Protein AF-A0A7S1VSQ4-F1 (afdb_monomer_lite)

Foldseek 3Di:
DVVCCVPPVAQWDWDDPDVPRDTDIEGNDDDAAEDELQRQLCVQLVHHQDDPPDPCNLVVLVVVCVVVVQDQDDPSDNLSSSVSSCVVRPVVPDRYDHHHDNDDCVNVVPDDDDPPD

Secondary structure (DSSP, 8-state):
-HHHHHHHSSSEEEE-SSTTSPPEEEE-PSSPPEEEHHHHHHHHHTSPPPPTT-TTHHHHHHHHHHHTT---PSP--HHHHHHHHHHHHTGGG--S--EEE---TTT-TTSPPPS--

Structure (mmCIF, N/CA/C/O backbone):
data_AF-A0A7S1VSQ4-F1
#
_entry.id   AF-A0A7S1VSQ4-F1
#
loop_
_atom_site.group_PDB
_atom_site.id
_atom_site.type_symbol
_atom_site.label_atom_id
_atom_site.label_alt_id
_atom_site.label_comp_id
_atom_site.label_asym_id
_atom_site.label_entity_id
_atom_site.label_seq_id
_atom_site.pdbx_PDB_ins_code
_atom_site.Cartn_x
_atom_site.Cartn_y
_atom_site.Cartn_z
_atom_site.occupancy
_atom_site.B_iso_or_equiv
_atom_site.auth_seq_id
_atom_site.auth_comp_id
_atom_site.auth_asym_id
_atom_site.auth_atom_id
_atom_site.pdbx_PDB_model_num
ATOM 1 N N . SER A 1 1 ? -10.922 -5.007 13.044 1.00 61.00 1 SER A N 1
ATOM 2 C CA . SER A 1 1 ? -11.853 -3.954 13.499 1.00 61.00 1 SER A CA 1
ATOM 3 C C . SER A 1 1 ? -12.258 -4.074 14.973 1.00 61.00 1 SER A C 1
ATOM 5 O O . SER A 1 1 ? -12.614 -3.060 15.556 1.00 61.00 1 SER A O 1
ATOM 7 N N . GLY A 1 2 ? -12.174 -5.253 15.617 1.00 77.81 2 GLY A N 1
ATOM 8 C CA . GLY A 1 2 ? -12.563 -5.411 17.032 1.00 77.81 2 GLY A CA 1
ATOM 9 C C . GLY A 1 2 ? -11.775 -4.554 18.033 1.00 77.81 2 GLY A C 1
ATOM 10 O O . GLY A 1 2 ? -12.347 -4.094 19.013 1.00 77.81 2 GLY A O 1
ATOM 11 N N . MET A 1 3 ? -10.497 -4.269 17.759 1.00 84.94 3 MET A N 1
ATOM 12 C CA . MET A 1 3 ? -9.670 -3.411 18.618 1.00 84.94 3 MET A CA 1
ATOM 13 C C . MET A 1 3 ? -10.165 -1.956 18.652 1.00 84.94 3 MET A C 1
ATOM 15 O O . MET A 1 3 ? -10.276 -1.375 19.725 1.00 84.94 3 MET A O 1
ATOM 19 N N . VAL A 1 4 ? -10.513 -1.381 17.495 1.00 84.88 4 VAL A N 1
ATOM 20 C CA . VAL A 1 4 ? -10.997 0.010 17.403 1.00 84.88 4 VAL A CA 1
ATOM 21 C C . VAL A 1 4 ? -12.343 0.154 18.106 1.00 84.88 4 VAL A C 1
ATOM 23 O O . VAL A 1 4 ? -12.512 1.069 18.910 1.00 84.88 4 VAL A O 1
ATOM 26 N N . LEU A 1 5 ? -13.249 -0.807 17.895 1.00 83.69 5 LEU A N 1
ATOM 27 C CA . LEU A 1 5 ? -14.534 -0.854 18.591 1.00 83.69 5 LEU A CA 1
ATOM 28 C C . LEU A 1 5 ? -14.356 -0.936 20.113 1.00 83.69 5 LEU A C 1
ATOM 30 O O . LEU A 1 5 ? -15.033 -0.221 20.844 1.00 83.69 5 LEU A O 1
ATOM 34 N N . ALA A 1 6 ? -13.437 -1.779 20.591 1.00 85.94 6 ALA A N 1
ATOM 35 C CA . ALA A 1 6 ? -13.197 -1.964 22.020 1.00 85.94 6 ALA A CA 1
ATOM 36 C C . ALA A 1 6 ? -12.627 -0.711 22.710 1.00 85.94 6 ALA A C 1
ATOM 38 O O . ALA A 1 6 ? -12.914 -0.486 23.881 1.00 85.94 6 ALA A O 1
ATOM 39 N N . ILE A 1 7 ? -11.829 0.095 22.002 1.00 87.81 7 ILE A N 1
ATOM 40 C CA . ILE A 1 7 ? -11.172 1.287 22.565 1.00 87.81 7 ILE A CA 1
ATOM 41 C C . ILE A 1 7 ? -12.044 2.539 22.420 1.00 87.81 7 ILE A C 1
ATOM 43 O O . ILE A 1 7 ? -12.125 3.344 23.342 1.00 87.81 7 ILE A O 1
ATOM 47 N N . THR A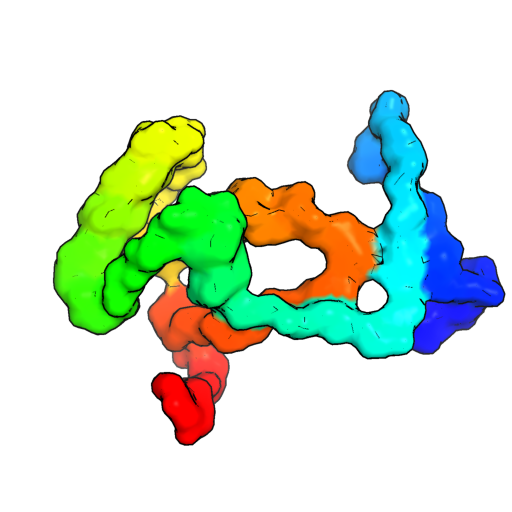 1 8 ? -12.680 2.723 21.262 1.00 85.38 8 THR A N 1
ATOM 48 C CA . THR A 1 8 ? -13.365 3.981 20.906 1.00 85.38 8 THR A CA 1
ATOM 49 C C . THR A 1 8 ? -14.889 3.891 20.966 1.00 85.38 8 THR A C 1
ATOM 51 O O . THR A 1 8 ? -15.566 4.909 20.864 1.00 85.38 8 THR A O 1
ATOM 54 N N . GLY A 1 9 ? -15.449 2.687 21.130 1.00 82.69 9 GLY A N 1
ATOM 55 C CA . GLY A 1 9 ? -16.896 2.454 21.137 1.00 82.69 9 GL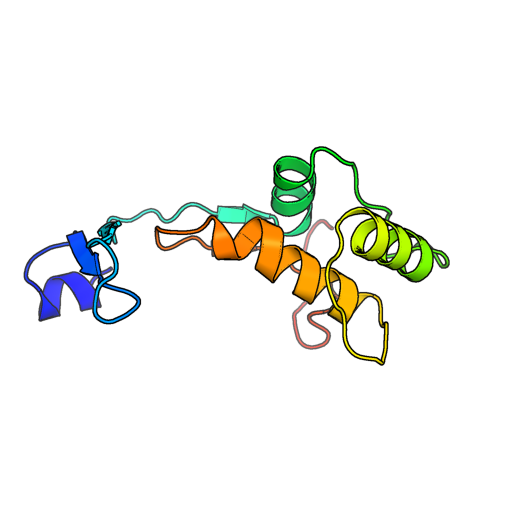Y A CA 1
ATOM 56 C C . GLY A 1 9 ? -17.555 2.509 19.753 1.00 82.69 9 GLY A C 1
ATOM 57 O O . GLY A 1 9 ? -18.764 2.315 19.650 1.00 82.69 9 GLY A O 1
ATOM 58 N N . GLY A 1 10 ? -16.783 2.734 18.684 1.00 85.12 10 GLY A N 1
ATOM 59 C CA . GLY A 1 10 ? -17.266 2.786 17.306 1.00 85.12 10 GLY A CA 1
ATOM 60 C C . GLY A 1 10 ? -16.225 2.299 16.299 1.00 85.12 10 GLY A C 1
ATOM 61 O O . GLY A 1 10 ? -15.116 1.911 16.657 1.00 85.12 10 GLY A O 1
ATOM 62 N N . TYR A 1 11 ? -16.596 2.298 15.020 1.00 83.00 11 TYR A N 1
ATOM 63 C CA . TYR A 1 11 ? -15.687 1.947 13.920 1.00 83.00 11 TYR A CA 1
ATOM 64 C C . TYR A 1 11 ? -15.086 3.167 13.221 1.00 83.00 11 TYR A C 1
ATOM 66 O O . TYR A 1 11 ? -14.131 3.016 12.470 1.00 83.00 11 TYR A O 1
ATOM 74 N N . LYS A 1 12 ? -15.610 4.367 13.482 1.00 87.56 12 LYS A N 1
ATOM 75 C CA . LYS A 1 12 ? -15.144 5.610 12.870 1.00 87.56 12 LYS A CA 1
ATOM 76 C C . LYS A 1 12 ? -14.330 6.403 13.872 1.00 87.56 12 LYS A C 1
ATOM 78 O O . LYS A 1 12 ? -14.807 6.672 14.974 1.00 87.56 12 LYS A O 1
ATOM 83 N N . ILE A 1 13 ? -13.118 6.773 13.484 1.00 87.69 13 ILE A N 1
ATOM 84 C CA . ILE A 1 13 ? -12.243 7.617 14.294 1.00 87.69 13 ILE A CA 1
ATOM 85 C C . ILE A 1 13 ? -11.888 8.878 13.526 1.00 87.69 13 ILE A C 1
ATOM 87 O O . ILE A 1 13 ? -11.800 8.875 12.302 1.00 87.69 13 ILE A O 1
ATOM 91 N N . LYS A 1 14 ? -11.651 9.957 14.261 1.00 86.56 14 LYS A N 1
ATOM 92 C CA . LYS A 1 14 ? -11.086 11.182 13.709 1.00 86.56 14 LYS A CA 1
ATOM 93 C C . LYS A 1 14 ? -9.586 11.168 13.949 1.00 86.56 14 LYS A C 1
ATOM 95 O O . LYS A 1 14 ? -9.145 11.030 15.088 1.00 86.56 14 LYS A O 1
ATOM 100 N N . TYR A 1 15 ? -8.817 11.288 12.880 1.00 84.00 15 TYR A N 1
ATOM 101 C CA . TYR A 1 15 ? -7.365 11.297 12.898 1.00 84.00 15 TYR A CA 1
ATOM 102 C C . TYR A 1 15 ? -6.858 12.635 12.359 1.00 84.00 15 TYR A C 1
ATOM 104 O O . TYR A 1 15 ? -7.256 13.067 11.282 1.00 84.00 15 TYR A O 1
ATOM 112 N N . SER A 1 16 ? -5.981 13.303 13.108 1.00 83.19 16 SER A N 1
ATOM 113 C CA . SER A 1 16 ? -5.270 14.491 12.631 1.00 83.19 16 SER A CA 1
ATOM 114 C C . SER A 1 16 ? -3.797 14.111 12.426 1.00 83.19 16 SER A C 1
ATOM 116 O O . SER A 1 16 ? -3.110 13.839 13.414 1.00 83.19 16 SER A O 1
ATOM 118 N N . PRO A 1 17 ? -3.304 14.038 11.174 1.00 77.06 17 PRO A N 1
ATOM 119 C CA . PRO A 1 17 ? -1.957 13.544 10.877 1.00 77.06 17 PRO A CA 1
ATOM 120 C C . PRO A 1 17 ? -0.843 14.461 11.393 1.00 77.06 17 PRO A C 1
ATOM 122 O O . PRO A 1 17 ? 0.247 13.993 11.719 1.00 77.06 17 PRO A O 1
ATOM 125 N N . LYS A 1 18 ? -1.097 15.773 11.477 1.00 77.50 18 LYS A N 1
ATOM 126 C CA . LYS A 1 18 ? -0.161 16.769 12.015 1.00 77.50 18 LYS A CA 1
ATOM 127 C C . LYS A 1 18 ? -0.923 17.838 12.804 1.00 77.50 18 LYS A C 1
ATOM 129 O O . LYS A 1 18 ? -2.037 18.183 12.404 1.00 77.50 18 LYS A O 1
ATOM 134 N N . PRO A 1 19 ? -0.329 18.422 13.862 1.00 71.94 19 PRO A N 1
ATOM 135 C CA . PRO A 1 19 ? -0.929 19.548 14.572 1.00 71.94 19 PRO A CA 1
ATOM 136 C C . PRO A 1 19 ? -1.232 20.696 13.596 1.00 71.94 19 PRO A C 1
ATOM 138 O O . PRO A 1 19 ? -0.312 21.269 13.016 1.00 71.94 19 PRO A O 1
ATOM 141 N N . GLY A 1 20 ? -2.515 21.003 13.386 1.00 71.62 20 GLY A N 1
ATOM 142 C CA . GLY A 1 20 ? -2.971 22.057 12.468 1.00 71.62 20 GLY A CA 1
ATOM 143 C C . GLY A 1 20 ? -3.469 21.589 11.092 1.00 71.62 20 GLY A C 1
ATOM 144 O O . GLY A 1 20 ? -3.907 22.428 10.311 1.00 71.62 20 GLY A O 1
ATOM 145 N N . MET A 1 21 ? -3.450 20.285 10.789 1.00 75.38 21 MET A N 1
ATOM 146 C CA . MET A 1 21 ? -4.140 19.731 9.614 1.00 75.38 21 MET A CA 1
ATOM 147 C C . MET A 1 21 ? -5.608 19.385 9.916 1.00 75.38 21 MET A C 1
ATOM 149 O O . MET A 1 21 ? -5.934 19.077 11.068 1.00 75.38 21 MET A O 1
ATOM 153 N N . PRO A 1 22 ? -6.493 19.410 8.896 1.00 77.38 22 PRO A N 1
ATOM 154 C CA . PRO A 1 22 ? -7.897 19.045 9.060 1.00 77.38 22 PRO A CA 1
ATOM 155 C C . PRO A 1 22 ? -8.049 17.617 9.598 1.00 77.38 22 PRO A C 1
ATOM 157 O O . PRO A 1 22 ? -7.261 16.726 9.278 1.00 77.38 22 PRO A O 1
ATOM 160 N N . GLU A 1 23 ? -9.070 17.414 10.432 1.00 83.69 23 GLU A N 1
ATOM 161 C CA . GLU A 1 23 ? -9.442 16.084 10.912 1.00 83.69 23 GLU A CA 1
ATOM 162 C C . GLU A 1 23 ? -9.885 15.221 9.729 1.00 83.69 23 GLU A C 1
ATOM 164 O O . GLU A 1 23 ? -10.792 15.590 8.982 1.00 83.69 23 GLU A O 1
ATOM 169 N N . VAL A 1 24 ? -9.261 14.058 9.585 1.00 85.12 24 VAL A N 1
ATOM 170 C CA . VAL A 1 24 ? -9.632 13.044 8.606 1.00 85.12 24 VAL A CA 1
ATOM 171 C C . VAL A 1 24 ? -10.437 11.967 9.318 1.00 85.12 24 VAL A C 1
ATOM 173 O O . VAL A 1 24 ? -10.030 11.455 10.362 1.00 85.12 24 VAL A O 1
ATOM 176 N N . GLU A 1 25 ? -11.599 11.623 8.775 1.00 86.88 25 GLU A N 1
ATOM 177 C CA . GLU A 1 25 ? -12.409 10.528 9.298 1.00 86.88 25 GLU A CA 1
ATOM 178 C C . GLU A 1 25 ? -11.927 9.202 8.702 1.00 86.88 25 GLU A C 1
ATOM 180 O O . GLU A 1 25 ? -11.927 9.007 7.487 1.00 86.88 25 GLU A O 1
ATOM 185 N N . VAL A 1 26 ? -11.511 8.279 9.566 1.00 87.44 26 VAL A N 1
ATOM 186 C CA . VAL A 1 26 ? -11.047 6.947 9.179 1.00 87.44 26 VAL A CA 1
ATOM 187 C C . VAL A 1 26 ? -12.080 5.921 9.622 1.00 87.44 26 VAL A C 1
ATOM 189 O O . VAL A 1 26 ? -12.351 5.768 10.816 1.00 87.44 26 VAL A O 1
ATOM 192 N N . ASP A 1 27 ? -12.648 5.204 8.654 1.00 87.56 27 ASP A N 1
ATOM 193 C CA . ASP A 1 27 ? -13.626 4.148 8.892 1.00 87.56 27 ASP A CA 1
ATOM 194 C C . ASP A 1 27 ? -12.955 2.765 8.934 1.00 87.56 27 ASP A C 1
ATOM 196 O O . ASP A 1 27 ? -12.365 2.308 7.960 1.00 87.56 27 ASP A O 1
ATOM 200 N N . PHE A 1 28 ? -13.057 2.084 10.074 1.00 86.81 28 PHE A N 1
ATOM 201 C CA . PHE A 1 28 ? -12.567 0.723 10.305 1.00 86.81 28 PHE A CA 1
ATOM 202 C C . PHE A 1 28 ? -13.666 -0.339 10.167 1.00 86.81 28 PHE A C 1
ATOM 204 O O . PHE A 1 28 ? -13.503 -1.466 10.659 1.00 86.81 28 PHE A O 1
ATOM 211 N N . THR A 1 29 ? -14.783 -0.008 9.519 1.00 85.75 29 THR A N 1
ATOM 212 C CA . THR A 1 29 ? -15.852 -0.962 9.222 1.00 85.75 29 THR A CA 1
ATOM 213 C C . THR A 1 29 ? -15.346 -2.011 8.220 1.00 85.75 29 THR A C 1
ATOM 215 O O . THR A 1 29 ? -14.912 -1.665 7.124 1.00 85.75 29 THR A O 1
ATOM 218 N N . PRO A 1 30 ? -15.346 -3.309 8.573 1.00 84.62 30 PRO A N 1
ATOM 219 C CA . PRO A 1 30 ? -14.999 -4.367 7.631 1.00 84.62 30 PRO A CA 1
ATOM 220 C C . PRO A 1 30 ? -16.135 -4.573 6.607 1.00 84.62 30 PRO A C 1
ATOM 222 O O . PRO A 1 30 ? -17.297 -4.355 6.952 1.00 84.62 30 PRO A O 1
ATOM 225 N N . PRO A 1 31 ? -15.852 -5.086 5.395 1.00 87.56 31 PRO A N 1
ATOM 226 C CA . PRO A 1 31 ? -14.563 -5.564 4.893 1.00 87.56 31 PRO A CA 1
ATOM 227 C C . PRO A 1 31 ? -13.655 -4.440 4.376 1.00 87.56 31 PRO A C 1
ATOM 229 O O . PRO A 1 31 ? -14.114 -3.488 3.757 1.00 87.56 31 PRO A O 1
ATOM 232 N N . PHE A 1 32 ? -12.348 -4.598 4.581 1.00 88.12 32 PHE A N 1
ATOM 233 C CA . PHE A 1 32 ? -11.359 -3.665 4.042 1.00 88.12 32 PHE A CA 1
ATOM 234 C C . PHE A 1 32 ? -11.139 -3.923 2.549 1.00 88.12 32 PHE A C 1
ATOM 236 O O . PHE A 1 32 ? -11.009 -5.096 2.163 1.00 88.12 32 PHE A O 1
ATOM 243 N N . PRO A 1 33 ? -11.087 -2.870 1.713 1.00 87.88 33 PRO A N 1
ATOM 244 C CA . PRO A 1 33 ? -10.771 -3.014 0.302 1.00 87.88 33 PRO A CA 1
ATOM 245 C C . PRO A 1 33 ? -9.409 -3.692 0.130 1.00 87.88 33 PRO A C 1
ATOM 247 O O . PRO A 1 33 ? -8.489 -3.506 0.930 1.00 87.88 33 PRO A O 1
ATOM 250 N N . ARG A 1 34 ? -9.303 -4.524 -0.906 1.00 89.50 34 ARG A N 1
ATOM 251 C CA . ARG A 1 34 ? -8.067 -5.212 -1.287 1.00 89.50 34 ARG A CA 1
ATOM 252 C C . ARG A 1 34 ? -7.688 -4.755 -2.680 1.00 89.50 34 ARG A C 1
ATOM 254 O O . ARG A 1 34 ? -8.517 -4.840 -3.581 1.00 89.50 34 ARG A O 1
ATOM 261 N N . ILE A 1 35 ? -6.465 -4.277 -2.832 1.00 88.88 35 ILE A N 1
ATOM 262 C CA . ILE A 1 35 ? -5.942 -3.741 -4.084 1.00 88.88 35 ILE A CA 1
ATOM 263 C C . ILE A 1 35 ? -4.682 -4.538 -4.420 1.00 88.88 35 ILE A C 1
ATOM 265 O O . ILE A 1 35 ? -3.862 -4.794 -3.538 1.00 88.88 35 ILE A O 1
ATOM 269 N N . SER A 1 36 ? -4.543 -4.988 -5.667 1.00 89.50 36 SER A N 1
ATOM 270 C CA . SER A 1 36 ? -3.285 -5.578 -6.140 1.00 89.50 36 SER A CA 1
ATOM 271 C C . SER A 1 36 ? -2.260 -4.462 -6.323 1.00 89.50 36 SER A C 1
ATOM 273 O O . SER A 1 36 ? -2.604 -3.421 -6.876 1.00 89.50 36 SER A O 1
ATOM 275 N N . MET A 1 37 ? -1.023 -4.641 -5.856 1.00 87.38 37 MET A N 1
ATOM 276 C CA . MET A 1 37 ? 0.008 -3.594 -5.901 1.00 87.38 37 MET A CA 1
ATOM 277 C C . MET A 1 37 ? 0.236 -3.093 -7.334 1.00 87.38 37 MET A C 1
ATOM 279 O O . MET A 1 37 ? 0.199 -1.890 -7.578 1.00 87.38 37 MET A O 1
ATOM 283 N N . MET A 1 38 ? 0.381 -4.020 -8.287 1.00 85.25 38 MET A N 1
ATOM 284 C CA . MET A 1 38 ? 0.607 -3.695 -9.698 1.00 85.25 38 MET A CA 1
ATOM 285 C C . MET A 1 38 ? -0.613 -3.007 -10.316 1.00 85.25 38 MET A C 1
ATOM 287 O O . MET A 1 38 ? -0.483 -1.922 -10.866 1.00 85.25 38 MET A O 1
ATOM 291 N N . GLU A 1 39 ? -1.812 -3.583 -10.177 1.00 86.69 39 GLU A N 1
ATOM 292 C CA . GLU A 1 39 ? -3.029 -2.997 -10.764 1.00 86.69 39 GLU A CA 1
ATOM 293 C C . GLU A 1 39 ? -3.379 -1.646 -10.128 1.00 86.69 39 GLU A C 1
ATOM 295 O O . GLU A 1 39 ? -3.832 -0.728 -10.806 1.00 86.69 39 GLU A O 1
ATOM 300 N N . GLY A 1 40 ? -3.183 -1.510 -8.816 1.00 87.56 40 GLY A N 1
ATOM 301 C CA . GLY A 1 40 ? -3.393 -0.263 -8.091 1.00 87.56 40 GLY A CA 1
ATOM 302 C C . GLY A 1 40 ? -2.465 0.833 -8.598 1.00 87.56 40 GLY A C 1
ATOM 303 O O . GLY A 1 40 ? -2.923 1.944 -8.861 1.00 87.56 40 GLY A O 1
ATOM 304 N N . LEU A 1 41 ? -1.188 0.502 -8.801 1.00 86.69 41 LEU A N 1
ATOM 305 C CA . LEU A 1 41 ? -0.206 1.439 -9.327 1.00 86.69 41 LEU A CA 1
ATOM 306 C C . LEU A 1 41 ? -0.487 1.795 -10.796 1.00 86.69 41 LEU A C 1
ATOM 308 O O . LEU A 1 41 ? -0.477 2.973 -11.142 1.00 86.69 41 LEU A O 1
ATOM 312 N N . GLU A 1 42 ? -0.833 0.819 -11.642 1.00 87.81 42 GLU A N 1
ATOM 313 C CA . GLU A 1 42 ? -1.226 1.063 -13.038 1.00 87.81 42 GLU A CA 1
ATOM 314 C C . GLU A 1 42 ? -2.452 1.980 -13.142 1.00 87.81 42 GLU A C 1
ATOM 316 O O . GLU A 1 42 ? -2.468 2.908 -13.952 1.00 87.81 42 GLU A O 1
ATOM 321 N N . ASN A 1 43 ? -3.461 1.768 -12.291 1.00 86.62 43 ASN A N 1
ATOM 322 C CA . ASN A 1 43 ? -4.657 2.608 -12.241 1.00 86.62 43 ASN A CA 1
ATOM 323 C C . ASN A 1 43 ? -4.363 4.018 -11.712 1.00 86.62 43 ASN A C 1
ATOM 325 O O . ASN A 1 43 ? -4.903 4.987 -12.243 1.00 86.62 43 ASN A O 1
ATOM 329 N N . ALA A 1 44 ? -3.512 4.147 -10.690 1.00 85.62 44 ALA A N 1
ATOM 330 C CA . ALA A 1 44 ? -3.136 5.443 -10.126 1.00 85.62 44 ALA A CA 1
ATOM 331 C C . ALA A 1 44 ? -2.272 6.266 -11.096 1.00 85.62 44 ALA A C 1
ATOM 333 O O . ALA A 1 44 ? -2.427 7.482 -11.200 1.00 85.62 44 ALA A O 1
ATOM 334 N N . MET A 1 45 ? -1.379 5.606 -11.837 1.00 82.62 45 MET A N 1
ATOM 335 C CA . MET A 1 45 ? -0.497 6.258 -12.805 1.00 82.62 45 MET A CA 1
ATOM 336 C C . MET A 1 45 ? -1.141 6.472 -14.176 1.00 82.62 45 MET A C 1
ATOM 338 O O . MET A 1 45 ? -0.708 7.367 -14.909 1.00 82.62 45 MET A O 1
ATOM 342 N N . GLY A 1 46 ? -2.129 5.647 -14.534 1.00 82.81 46 GLY A N 1
ATOM 343 C CA . GLY A 1 46 ? -2.726 5.584 -15.869 1.00 82.81 46 GLY A CA 1
ATOM 344 C C . GLY A 1 46 ? -1.803 4.974 -16.931 1.00 82.81 46 GLY A C 1
ATOM 345 O O . GLY A 1 46 ? -2.013 5.196 -18.122 1.00 82.81 46 GLY A O 1
ATOM 346 N N . ILE A 1 47 ? -0.758 4.249 -16.521 1.00 82.50 47 ILE A N 1
ATOM 347 C CA . ILE A 1 47 ? 0.263 3.661 -17.400 1.00 82.50 47 ILE A CA 1
ATOM 348 C C . ILE A 1 47 ? 0.401 2.182 -17.052 1.00 82.50 47 ILE A C 1
ATOM 350 O O . ILE A 1 47 ? 0.346 1.810 -15.884 1.00 82.50 47 ILE A O 1
ATOM 354 N N . LYS A 1 48 ? 0.603 1.341 -18.068 1.00 81.69 48 LYS A N 1
ATOM 355 C CA . LYS A 1 48 ? 0.860 -0.085 -17.876 1.00 81.69 48 LYS A CA 1
ATOM 356 C C . LYS A 1 48 ? 2.318 -0.311 -17.475 1.00 81.69 48 LYS A C 1
ATOM 358 O O . LYS A 1 48 ? 3.218 0.131 -18.193 1.00 81.69 48 LYS A O 1
ATOM 363 N N . LEU A 1 49 ? 2.547 -0.983 -16.352 1.00 80.81 49 LEU A N 1
ATOM 364 C CA . LEU A 1 49 ? 3.895 -1.243 -15.856 1.00 80.81 49 LEU A CA 1
ATOM 365 C C . LEU A 1 49 ? 4.555 -2.363 -16.675 1.00 80.81 49 LEU A C 1
ATOM 367 O O . LEU A 1 49 ? 3.871 -3.263 -17.175 1.00 80.81 49 LEU A O 1
ATOM 371 N N . PRO A 1 50 ? 5.886 -2.315 -16.858 1.00 78.88 50 PRO A N 1
ATOM 372 C CA . PRO A 1 50 ? 6.617 -3.392 -17.513 1.00 78.88 50 PRO A CA 1
ATOM 373 C C . PRO A 1 50 ? 6.554 -4.689 -16.694 1.00 78.88 50 PRO A C 1
ATOM 375 O O . PRO A 1 50 ? 6.384 -4.665 -15.473 1.00 78.88 50 PRO A O 1
ATOM 378 N N . ALA A 1 51 ? 6.724 -5.828 -17.370 1.00 76.69 51 ALA A N 1
ATOM 379 C CA . ALA A 1 51 ? 6.848 -7.108 -16.688 1.00 76.69 51 ALA A CA 1
ATOM 380 C C . ALA A 1 51 ? 8.108 -7.106 -15.809 1.00 76.69 51 ALA A C 1
ATOM 382 O O . ALA A 1 51 ? 9.141 -6.547 -16.175 1.00 76.69 51 ALA A O 1
ATOM 383 N N . LEU A 1 52 ? 8.028 -7.723 -14.634 1.00 73.38 52 LEU A N 1
ATOM 384 C CA . LEU A 1 52 ? 9.137 -7.723 -13.676 1.00 73.38 52 LEU A CA 1
ATOM 385 C C . LEU A 1 52 ? 10.278 -8.666 -14.080 1.00 73.38 52 LEU A C 1
ATOM 387 O O . LEU A 1 52 ? 11.389 -8.515 -13.584 1.00 73.38 52 LEU A O 1
ATOM 391 N N . ASP A 1 53 ? 10.010 -9.583 -15.011 1.00 71.06 53 ASP A N 1
ATOM 392 C CA . ASP A 1 53 ? 11.002 -10.444 -15.659 1.00 71.06 53 ASP A CA 1
ATOM 393 C C . ASP A 1 53 ? 11.800 -9.735 -16.767 1.00 71.06 53 ASP A C 1
ATOM 395 O O . ASP A 1 53 ? 12.789 -10.283 -17.256 1.00 71.06 53 ASP A O 1
ATOM 399 N N . ASP A 1 54 ? 11.391 -8.534 -17.198 1.00 74.94 54 ASP A N 1
ATOM 400 C CA . ASP A 1 54 ? 12.122 -7.806 -18.233 1.00 74.94 54 ASP A CA 1
ATOM 401 C C . ASP A 1 54 ? 13.463 -7.277 -17.687 1.00 74.94 54 ASP A C 1
ATOM 403 O O . ASP A 1 54 ? 13.478 -6.545 -16.693 1.00 74.94 54 ASP A O 1
ATOM 407 N N . PRO A 1 55 ? 14.589 -7.522 -18.383 1.00 72.81 55 PRO A N 1
ATOM 408 C CA . PRO A 1 55 ? 15.906 -7.023 -17.977 1.00 72.81 55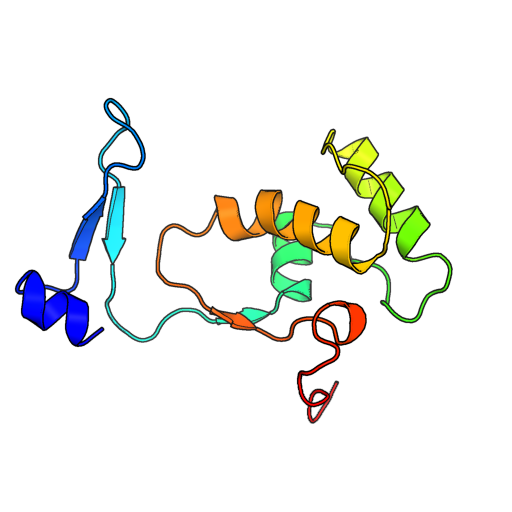 PRO A CA 1
ATOM 409 C C . PRO A 1 55 ? 16.057 -5.498 -18.107 1.00 72.81 55 PRO A C 1
ATOM 411 O O . PRO A 1 55 ? 17.065 -4.951 -17.683 1.00 72.81 55 PRO A O 1
ATOM 414 N N . GLU A 1 56 ? 15.082 -4.813 -18.713 1.00 77.06 56 GLU A N 1
ATOM 415 C CA . GLU A 1 56 ? 15.030 -3.347 -18.832 1.00 77.06 56 GLU A CA 1
ATOM 416 C C . GLU A 1 56 ? 13.999 -2.709 -17.880 1.00 77.06 56 GLU A C 1
ATOM 418 O O . GLU A 1 56 ? 13.658 -1.528 -18.017 1.00 77.06 56 GLU A O 1
ATOM 423 N N . CYS A 1 57 ? 13.435 -3.483 -16.950 1.00 80.88 57 CYS A N 1
ATOM 424 C CA . CYS A 1 57 ? 12.379 -3.022 -16.050 1.00 80.88 57 CYS A CA 1
ATOM 425 C C . CYS A 1 57 ? 12.859 -1.872 -15.146 1.00 80.88 57 CYS A C 1
ATOM 427 O O . CYS A 1 57 ? 12.199 -0.838 -15.053 1.00 80.88 57 CYS A O 1
ATOM 429 N N . ASP A 1 58 ? 14.055 -1.991 -14.570 1.00 80.81 58 ASP A N 1
ATOM 430 C CA . ASP A 1 58 ? 14.740 -0.948 -13.791 1.00 80.81 58 ASP A CA 1
ATOM 431 C C . ASP A 1 58 ? 14.873 0.377 -14.554 1.00 80.81 58 ASP A C 1
ATOM 433 O O . ASP A 1 58 ? 14.570 1.446 -14.017 1.00 80.81 58 ASP A O 1
ATOM 437 N N . SER A 1 59 ? 15.275 0.319 -15.822 1.00 83.25 59 SER A N 1
ATOM 438 C CA . SER A 1 59 ? 15.464 1.497 -16.664 1.00 83.25 59 SER A CA 1
ATOM 439 C C . SER A 1 59 ? 14.130 2.174 -16.998 1.00 83.25 59 SER A C 1
ATOM 441 O O . SER A 1 59 ? 14.033 3.402 -16.946 1.00 83.25 59 SER A O 1
ATOM 443 N N . LYS A 1 60 ? 13.074 1.391 -17.263 1.00 84.69 60 LYS A N 1
ATOM 444 C CA . LYS A 1 60 ? 11.711 1.903 -17.495 1.00 84.69 60 LYS A CA 1
ATOM 445 C C . LYS A 1 60 ? 11.118 2.536 -16.235 1.00 84.69 60 LYS A C 1
ATOM 447 O O . LYS A 1 60 ? 10.595 3.644 -16.311 1.00 84.69 60 LYS A O 1
ATOM 452 N N . LEU A 1 61 ? 11.247 1.886 -15.078 1.00 84.50 61 LEU A N 1
ATOM 453 C CA . LEU A 1 61 ? 10.792 2.434 -13.796 1.00 84.50 61 LEU A CA 1
ATOM 454 C C . LEU A 1 61 ? 11.556 3.709 -13.430 1.00 84.50 61 LEU A C 1
ATOM 456 O O . LEU A 1 61 ? 10.955 4.697 -13.021 1.00 84.50 61 LEU A O 1
ATOM 460 N N . SER A 1 62 ? 12.871 3.726 -13.657 1.00 84.44 62 SER A N 1
ATOM 461 C CA . SER A 1 62 ? 13.698 4.915 -13.435 1.00 84.44 62 SER A CA 1
ATOM 462 C C . SER A 1 62 ? 13.294 6.079 -14.341 1.00 84.44 62 SER A C 1
ATOM 464 O O . SER A 1 62 ? 13.323 7.230 -13.910 1.00 84.44 62 SER A O 1
ATOM 466 N N . ALA A 1 63 ? 12.917 5.807 -15.594 1.00 86.25 63 ALA A N 1
ATOM 467 C CA . ALA A 1 63 ? 12.404 6.830 -16.502 1.00 86.25 63 ALA A CA 1
ATOM 468 C C . ALA A 1 63 ? 11.056 7.390 -16.025 1.00 86.25 63 ALA A C 1
ATOM 470 O O . ALA A 1 63 ? 10.873 8.603 -16.051 1.00 86.25 63 ALA A O 1
ATOM 471 N N . ILE A 1 64 ? 10.154 6.532 -15.532 1.00 85.44 64 ILE A N 1
ATOM 472 C CA . ILE A 1 64 ? 8.862 6.948 -14.962 1.00 85.44 64 ILE A CA 1
ATOM 473 C C . ILE A 1 64 ? 9.073 7.815 -13.714 1.00 85.44 64 ILE A C 1
ATOM 475 O O . ILE A 1 64 ? 8.461 8.870 -13.596 1.00 85.44 64 ILE A O 1
ATOM 479 N N . LEU A 1 65 ? 9.965 7.415 -12.805 1.00 84.19 65 LEU A N 1
ATOM 480 C CA . LEU A 1 65 ? 10.298 8.202 -11.612 1.00 84.19 65 LEU A CA 1
ATOM 481 C C . LEU A 1 65 ? 10.845 9.587 -11.976 1.00 84.19 65 LEU A C 1
ATOM 483 O O . LEU A 1 65 ? 10.435 10.577 -11.381 1.00 84.19 65 LEU A O 1
ATOM 487 N N . LYS A 1 66 ? 11.713 9.671 -12.993 1.00 85.31 66 LYS A N 1
ATOM 488 C CA . LYS A 1 66 ? 12.236 10.950 -13.501 1.00 85.31 66 LYS A CA 1
ATOM 489 C C . LYS A 1 66 ? 11.163 11.815 -14.159 1.00 85.31 66 LYS A C 1
ATOM 491 O O . LYS A 1 66 ? 11.163 13.018 -13.947 1.00 85.31 66 LYS A O 1
ATOM 496 N N . ASP A 1 67 ? 10.268 11.223 -14.947 1.00 86.56 67 ASP A N 1
ATOM 497 C CA . ASP A 1 67 ? 9.145 11.937 -15.576 1.00 86.56 67 ASP A CA 1
ATOM 498 C C . ASP A 1 67 ? 8.184 12.523 -14.531 1.00 86.56 67 ASP A C 1
ATOM 500 O O . ASP A 1 67 ? 7.601 13.586 -14.728 1.00 86.56 67 ASP A O 1
ATOM 504 N N . ARG A 1 68 ? 8.055 11.840 -13.391 1.00 82.94 68 ARG A N 1
ATOM 505 C CA . ARG A 1 68 ? 7.176 12.220 -12.284 1.00 82.94 68 ARG A CA 1
ATOM 506 C C . ARG A 1 68 ? 7.868 13.002 -11.165 1.00 82.94 68 ARG A C 1
ATOM 508 O O . ARG A 1 68 ? 7.212 13.282 -10.170 1.00 82.94 68 ARG A O 1
ATOM 515 N N . ASP A 1 69 ? 9.140 13.360 -11.345 1.00 83.94 69 ASP A N 1
ATOM 516 C CA . ASP A 1 69 ? 9.958 14.116 -10.384 1.00 83.94 69 ASP A CA 1
ATOM 517 C C . ASP A 1 69 ? 10.012 13.475 -8.980 1.00 83.94 69 ASP A C 1
ATOM 519 O O . ASP A 1 69 ? 9.994 14.152 -7.957 1.00 83.94 69 ASP A O 1
ATOM 523 N N . ILE A 1 70 ? 10.061 12.140 -8.923 1.00 84.12 70 ILE A N 1
ATOM 524 C CA . ILE A 1 70 ? 10.144 11.389 -7.664 1.00 84.12 70 ILE A CA 1
ATOM 525 C C . ILE A 1 70 ? 11.604 11.063 -7.362 1.00 84.12 70 ILE A C 1
ATOM 527 O O . ILE A 1 70 ? 12.292 10.377 -8.127 1.00 84.12 70 ILE A O 1
ATOM 531 N N . GLU A 1 71 ? 12.074 11.528 -6.209 1.00 79.56 71 GLU A N 1
ATOM 532 C CA . GLU A 1 71 ? 13.432 11.281 -5.741 1.00 79.56 71 GLU A CA 1
ATOM 533 C C . GLU A 1 71 ? 13.573 9.865 -5.166 1.00 79.56 71 GLU A C 1
ATOM 535 O O . GLU A 1 71 ? 13.084 9.559 -4.084 1.00 79.56 71 GLU A O 1
ATOM 540 N N . CYS A 1 72 ? 14.312 9.002 -5.866 1.00 79.69 72 CYS A N 1
ATOM 541 C CA . CYS A 1 72 ? 14.746 7.709 -5.340 1.00 79.69 72 CYS A CA 1
ATOM 542 C C . CYS A 1 72 ? 16.230 7.783 -4.970 1.00 79.69 72 CYS A C 1
ATOM 544 O O . CYS A 1 72 ? 17.083 8.028 -5.827 1.00 79.69 72 CYS A O 1
ATOM 546 N N . ALA A 1 73 ? 16.566 7.519 -3.707 1.00 79.75 73 ALA A N 1
ATOM 547 C CA . ALA A 1 73 ? 17.962 7.442 -3.287 1.00 79.75 73 ALA A CA 1
ATOM 548 C C . ALA A 1 73 ? 18.635 6.168 -3.845 1.00 79.75 73 ALA A C 1
ATOM 550 O O . ALA A 1 73 ? 18.009 5.103 -3.866 1.00 79.75 73 ALA A O 1
ATOM 551 N N . PRO A 1 74 ? 19.918 6.217 -4.247 1.00 78.50 74 PRO A N 1
ATOM 552 C CA . PRO A 1 74 ? 20.636 5.025 -4.686 1.00 78.50 74 PRO A CA 1
ATOM 553 C C . PRO A 1 74 ? 20.761 3.989 -3.546 1.00 78.50 74 PRO A C 1
ATOM 555 O O . PRO A 1 74 ? 20.852 4.371 -2.373 1.00 78.50 74 PRO A O 1
ATOM 558 N N . PRO A 1 75 ? 20.807 2.673 -3.843 1.00 81.31 75 PRO A N 1
ATOM 559 C CA . PRO A 1 75 ? 20.806 2.039 -5.169 1.00 81.31 75 PRO A CA 1
ATOM 560 C C . PRO A 1 75 ? 19.426 1.980 -5.849 1.00 81.31 75 PRO A C 1
ATOM 562 O O . PRO A 1 75 ? 18.428 1.658 -5.214 1.00 81.31 75 PRO A O 1
ATOM 565 N N . HIS A 1 76 ? 19.400 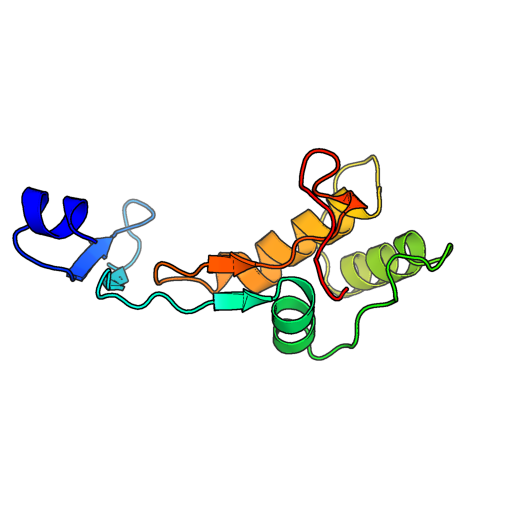2.202 -7.166 1.00 79.88 76 HIS A N 1
ATOM 566 C CA . HIS A 1 76 ? 18.200 2.113 -8.009 1.00 79.88 76 HIS A CA 1
ATOM 567 C C . HIS A 1 76 ? 17.896 0.658 -8.396 1.00 79.88 76 HIS A C 1
ATOM 569 O O . HIS A 1 76 ? 18.073 0.256 -9.543 1.00 79.88 76 HIS A O 1
ATOM 575 N N . THR A 1 77 ? 17.502 -0.165 -7.426 1.00 84.38 77 THR A N 1
ATOM 576 C CA . THR A 1 77 ? 17.023 -1.527 -7.701 1.00 84.38 77 THR A CA 1
ATOM 577 C C . THR A 1 77 ? 15.535 -1.504 -8.027 1.00 84.38 77 THR A C 1
ATOM 579 O O . THR A 1 77 ? 14.795 -0.698 -7.471 1.00 84.38 77 THR A O 1
ATOM 582 N N . THR A 1 78 ? 15.068 -2.425 -8.872 1.00 84.38 78 THR A N 1
ATOM 583 C CA . THR A 1 78 ? 13.650 -2.560 -9.257 1.00 84.38 78 THR A CA 1
ATOM 584 C C . 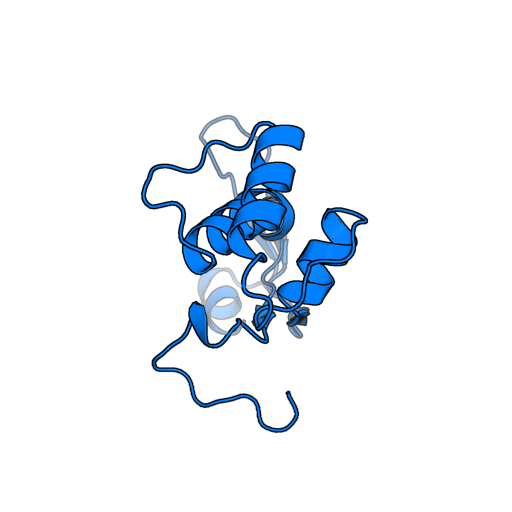THR A 1 78 ? 12.712 -2.525 -8.049 1.00 84.38 78 THR A C 1
ATOM 586 O O . THR A 1 78 ? 11.721 -1.805 -8.068 1.00 84.38 78 THR A O 1
ATOM 589 N N . ALA A 1 79 ? 13.067 -3.230 -6.968 1.00 85.31 79 ALA A N 1
ATOM 590 C CA . ALA A 1 79 ? 12.290 -3.256 -5.731 1.00 85.31 79 ALA A CA 1
ATOM 591 C C . ALA A 1 79 ? 12.148 -1.872 -5.075 1.00 85.31 79 ALA A C 1
ATOM 593 O O . ALA A 1 79 ? 11.048 -1.518 -4.676 1.00 85.31 79 ALA A O 1
ATOM 594 N N . ARG A 1 80 ? 13.227 -1.082 -4.997 1.00 85.62 80 ARG A N 1
ATOM 595 C CA . ARG A 1 80 ? 13.178 0.274 -4.424 1.00 85.62 80 ARG A CA 1
ATOM 596 C C . ARG A 1 80 ? 12.440 1.251 -5.324 1.00 85.62 80 ARG A C 1
ATOM 598 O O . ARG A 1 80 ? 11.658 2.052 -4.851 1.00 85.62 80 ARG A O 1
ATOM 605 N N . LEU A 1 81 ? 12.646 1.154 -6.636 1.00 86.88 81 LEU A N 1
ATOM 606 C CA . LEU A 1 81 ? 11.927 2.004 -7.584 1.00 86.88 81 LEU A CA 1
ATOM 607 C C . LEU A 1 81 ? 10.410 1.769 -7.486 1.00 86.88 81 LEU A C 1
ATOM 609 O O . LEU A 1 81 ? 9.644 2.724 -7.517 1.00 86.88 81 LEU A O 1
ATOM 613 N N . LEU A 1 82 ? 9.979 0.511 -7.343 1.00 86.56 82 LEU A N 1
ATOM 614 C CA . LEU A 1 82 ? 8.576 0.161 -7.106 1.00 86.56 82 LEU A CA 1
ATOM 615 C C . LEU A 1 82 ? 8.060 0.659 -5.752 1.00 86.56 82 LEU A C 1
ATOM 617 O O . LEU A 1 82 ? 6.936 1.147 -5.699 1.00 86.56 82 LEU A O 1
ATOM 621 N N . ASP A 1 83 ? 8.857 0.541 -4.691 1.00 86.88 83 ASP A N 1
ATOM 622 C CA . ASP A 1 83 ? 8.490 0.981 -3.339 1.00 86.88 83 ASP A CA 1
ATOM 623 C C . ASP A 1 83 ? 8.176 2.484 -3.307 1.00 86.88 83 ASP A C 1
ATOM 625 O O . ASP A 1 83 ? 7.081 2.884 -2.915 1.00 86.88 83 ASP A O 1
ATOM 629 N N . GLU A 1 84 ? 9.069 3.310 -3.854 1.00 88.38 84 GLU A N 1
ATOM 630 C CA . GLU A 1 84 ? 8.891 4.762 -3.930 1.00 88.38 84 GLU A CA 1
ATOM 631 C C . GLU A 1 84 ? 7.661 5.153 -4.769 1.00 88.38 84 GLU A C 1
ATOM 633 O O . GLU A 1 84 ? 6.910 6.058 -4.403 1.00 88.38 84 GLU A O 1
ATOM 638 N N . LEU A 1 85 ? 7.400 4.442 -5.872 1.00 87.06 85 LEU A N 1
ATOM 639 C CA . LEU A 1 85 ? 6.194 4.660 -6.674 1.00 87.06 85 LEU A CA 1
ATOM 640 C C . LEU A 1 85 ? 4.914 4.313 -5.912 1.00 87.06 85 LEU A C 1
ATOM 642 O O . LEU A 1 85 ? 3.910 5.015 -6.034 1.00 87.06 85 LEU A O 1
ATOM 646 N N . VAL A 1 86 ? 4.939 3.232 -5.139 1.00 88.12 86 VAL A N 1
ATOM 647 C CA . VAL A 1 86 ? 3.798 2.792 -4.337 1.00 88.12 86 VAL A CA 1
ATOM 648 C C . VAL A 1 86 ? 3.547 3.754 -3.181 1.00 88.12 86 VAL A C 1
ATOM 650 O O . VAL A 1 86 ? 2.393 4.119 -2.966 1.00 88.12 86 VAL A O 1
ATOM 653 N N . GLY A 1 87 ? 4.588 4.242 -2.506 1.00 87.00 87 GLY A N 1
ATOM 654 C CA . GLY A 1 87 ? 4.461 5.269 -1.469 1.00 87.00 87 GLY A CA 1
ATOM 655 C C . GLY A 1 87 ? 3.782 6.544 -1.986 1.00 87.00 87 GLY A C 1
ATOM 656 O O . GLY A 1 87 ? 2.813 7.038 -1.398 1.00 87.00 87 GLY A O 1
ATOM 657 N N . GLU A 1 88 ? 4.231 7.041 -3.140 1.00 87.50 88 GLU A N 1
ATOM 658 C CA . GLU A 1 88 ? 3.731 8.303 -3.690 1.00 87.50 88 GLU A CA 1
ATOM 659 C C . GLU A 1 88 ? 2.327 8.169 -4.304 1.00 87.50 88 GLU A C 1
ATOM 661 O O . GLU A 1 88 ? 1.448 8.991 -4.052 1.00 87.50 88 GLU A O 1
ATOM 666 N N . TYR A 1 89 ? 2.074 7.119 -5.092 1.00 85.44 89 TYR A N 1
ATOM 667 C CA . TYR A 1 89 ? 0.825 7.001 -5.857 1.00 85.44 89 TYR A CA 1
ATOM 668 C C . TYR A 1 89 ? -0.246 6.136 -5.206 1.00 85.44 89 TYR A C 1
ATOM 670 O O . TYR A 1 89 ? -1.433 6.340 -5.471 1.00 85.44 89 TYR A O 1
ATOM 678 N N . LEU A 1 90 ? 0.135 5.156 -4.391 1.00 86.00 90 LEU A N 1
ATOM 679 C CA . LEU A 1 90 ? -0.814 4.226 -3.790 1.00 86.00 90 LEU A CA 1
ATOM 680 C C . LEU A 1 90 ? -1.056 4.582 -2.323 1.00 86.00 90 LEU A C 1
ATOM 682 O O . LEU A 1 90 ? -2.190 4.883 -1.958 1.00 86.00 90 LEU A O 1
ATOM 686 N N . GLU A 1 91 ? -0.011 4.612 -1.495 1.00 85.00 91 GLU A N 1
ATOM 687 C CA . GLU A 1 91 ? -0.144 4.815 -0.046 1.00 85.00 91 GLU A CA 1
ATOM 688 C C . GLU A 1 91 ? -0.667 6.206 0.308 1.00 85.00 91 GLU A C 1
ATOM 690 O O . GLU A 1 91 ? -1.567 6.325 1.138 1.00 85.00 91 GLU A O 1
ATOM 695 N N . SER A 1 92 ? -0.190 7.249 -0.376 1.00 84.06 92 SER A N 1
ATOM 696 C CA . SER A 1 92 ? -0.640 8.628 -0.138 1.00 84.06 92 SER A CA 1
ATOM 697 C C . SER A 1 92 ? -2.139 8.840 -0.396 1.00 84.06 92 SER A C 1
ATOM 699 O O . SER A 1 92 ? -2.748 9.739 0.183 1.00 84.06 92 SER A O 1
ATOM 701 N N . ASN A 1 93 ? -2.760 7.990 -1.219 1.00 82.06 93 ASN A N 1
ATOM 702 C CA . ASN A 1 93 ? -4.189 8.049 -1.533 1.00 82.06 93 ASN A CA 1
ATOM 703 C C . ASN A 1 93 ? -5.058 7.188 -0.595 1.00 82.06 93 ASN A C 1
ATOM 705 O O . ASN A 1 93 ? -6.290 7.273 -0.631 1.00 82.06 93 ASN A O 1
ATOM 709 N N . ILE A 1 94 ? -4.452 6.356 0.257 1.00 85.62 94 ILE A N 1
ATOM 710 C CA . ILE A 1 94 ? -5.163 5.420 1.130 1.00 85.62 94 ILE A CA 1
ATOM 711 C C . ILE A 1 94 ? -5.446 6.077 2.487 1.00 85.62 94 ILE A C 1
ATOM 713 O O . ILE A 1 94 ? -4.616 6.112 3.390 1.00 85.62 94 ILE A O 1
ATOM 717 N N . VAL A 1 95 ? -6.677 6.568 2.651 1.00 84.12 95 VAL A N 1
ATOM 718 C CA . VAL A 1 95 ? -7.170 7.137 3.922 1.00 84.12 95 VAL A CA 1
ATOM 719 C C . VAL A 1 95 ? -7.777 6.071 4.838 1.00 84.12 95 VAL A C 1
ATOM 721 O O . VAL A 1 95 ? -7.672 6.139 6.062 1.00 84.12 95 VAL A O 1
ATOM 724 N N . HIS A 1 96 ? -8.445 5.083 4.247 1.00 85.88 96 HIS A N 1
ATOM 725 C CA . HIS A 1 96 ? -9.123 4.007 4.963 1.00 85.88 96 HIS A CA 1
ATOM 726 C C . HIS A 1 96 ? -8.247 2.754 5.012 1.00 85.88 96 HIS A C 1
ATOM 728 O O . HIS A 1 96 ? -7.475 2.524 4.080 1.00 85.88 96 HIS A O 1
ATOM 734 N N . PRO A 1 97 ? -8.375 1.903 6.046 1.00 86.62 97 PRO A N 1
ATOM 735 C CA . PRO A 1 97 ? -7.636 0.649 6.123 1.00 86.62 97 PRO A CA 1
ATOM 736 C C . PRO A 1 97 ? -7.873 -0.182 4.860 1.00 86.62 97 PRO A C 1
ATOM 738 O O . PRO A 1 97 ? -8.972 -0.678 4.623 1.00 86.62 97 PRO A O 1
ATOM 741 N N . THR A 1 98 ? -6.822 -0.320 4.057 1.00 88.38 98 THR A N 1
ATOM 742 C CA . THR A 1 98 ? -6.829 -0.989 2.756 1.00 88.38 98 THR A CA 1
ATOM 743 C C . THR A 1 98 ? -5.692 -1.996 2.733 1.00 88.38 98 THR A C 1
ATOM 745 O O . THR A 1 98 ? -4.602 -1.722 3.229 1.00 88.38 98 THR A O 1
ATOM 748 N N . PHE A 1 99 ? -5.936 -3.179 2.177 1.00 89.69 99 PHE A N 1
ATOM 749 C CA . PHE A 1 99 ? -4.893 -4.178 1.989 1.00 89.69 99 PHE A CA 1
ATOM 750 C C . PHE A 1 99 ? -4.295 -4.047 0.596 1.00 89.69 99 PHE A C 1
ATOM 752 O O . PHE A 1 99 ? -4.967 -4.340 -0.393 1.00 89.69 99 PHE A O 1
ATOM 759 N N . ILE A 1 100 ? -3.019 -3.685 0.529 1.00 89.81 100 ILE A N 1
ATOM 760 C CA . ILE A 1 100 ? -2.216 -3.869 -0.677 1.00 89.81 100 ILE A CA 1
ATOM 761 C C . ILE A 1 100 ? -1.787 -5.341 -0.709 1.00 89.81 100 ILE A C 1
ATOM 763 O O . ILE A 1 100 ? -1.288 -5.890 0.274 1.00 89.81 100 ILE A O 1
ATOM 767 N N . THR A 1 101 ? -2.065 -6.016 -1.815 1.00 88.06 101 THR A N 1
ATOM 768 C CA . THR A 1 101 ? -1.899 -7.464 -1.988 1.00 88.06 101 THR A CA 1
ATOM 769 C C . THR A 1 101 ? -1.091 -7.764 -3.245 1.00 88.06 101 THR A C 1
ATOM 771 O O . THR A 1 101 ? -0.907 -6.885 -4.079 1.00 88.06 101 THR A O 1
ATOM 774 N N . GLU A 1 102 ? -0.600 -9.001 -3.374 1.00 84.75 102 GLU A N 1
ATOM 775 C CA . GLU A 1 102 ? 0.174 -9.447 -4.547 1.00 84.75 102 GLU A CA 1
ATOM 776 C C . GLU A 1 102 ? 1.453 -8.631 -4.789 1.00 84.75 102 GLU A C 1
ATOM 778 O O . GLU A 1 102 ? 1.732 -8.177 -5.897 1.00 84.75 102 GLU A O 1
ATOM 783 N N . HIS A 1 103 ? 2.243 -8.454 -3.731 1.00 85.94 103 HIS A N 1
ATOM 784 C CA . HIS A 1 103 ? 3.562 -7.853 -3.867 1.00 85.94 103 HIS A CA 1
ATOM 785 C C . HIS A 1 103 ? 4.442 -8.730 -4.766 1.00 85.94 103 HIS A C 1
ATOM 787 O O . HIS A 1 103 ? 4.416 -9.959 -4.627 1.00 85.94 103 HIS A O 1
ATOM 793 N N . PRO A 1 104 ? 5.242 -8.124 -5.651 1.00 83.00 104 PRO A N 1
ATOM 794 C CA . PRO A 1 104 ? 6.229 -8.846 -6.429 1.00 83.00 104 PRO A CA 1
ATOM 795 C C . PRO A 1 104 ? 7.190 -9.684 -5.588 1.00 83.00 104 PRO A C 1
ATOM 797 O O . PRO A 1 104 ? 7.651 -9.245 -4.533 1.00 83.00 104 PRO A O 1
ATOM 800 N N . GLU A 1 105 ? 7.591 -10.845 -6.106 1.00 82.12 105 GLU A N 1
ATOM 801 C CA . GLU A 1 105 ? 8.563 -11.721 -5.438 1.00 82.12 105 GLU A CA 1
ATOM 802 C C . GLU A 1 105 ? 9.910 -11.017 -5.206 1.00 82.12 105 GLU A C 1
ATOM 804 O O . GLU A 1 105 ? 10.508 -11.168 -4.143 1.00 82.12 105 GLU A O 1
ATOM 809 N N . ILE A 1 106 ? 10.330 -10.147 -6.134 1.00 81.50 106 ILE A N 1
ATOM 810 C CA . ILE A 1 106 ? 11.558 -9.345 -6.001 1.00 81.50 106 ILE A CA 1
ATOM 811 C C . ILE A 1 106 ? 11.540 -8.411 -4.780 1.00 81.50 106 ILE A C 1
ATOM 813 O O . ILE A 1 106 ? 12.593 -8.099 -4.229 1.00 81.50 106 ILE A O 1
ATOM 817 N N . MET A 1 107 ? 10.352 -7.980 -4.342 1.00 81.56 107 MET A N 1
ATOM 818 C CA . MET A 1 107 ? 10.174 -7.169 -3.132 1.00 81.56 107 MET A CA 1
ATOM 819 C C . MET A 1 107 ? 9.980 -8.036 -1.886 1.00 81.56 107 MET A C 1
ATOM 821 O O . MET A 1 107 ? 10.267 -7.604 -0.775 1.00 81.56 107 MET A O 1
ATOM 825 N N . SER A 1 108 ? 9.486 -9.262 -2.055 1.00 85.00 108 SER A N 1
ATOM 826 C CA . SER A 1 108 ? 9.126 -10.169 -0.966 1.00 85.00 108 SER A CA 1
ATOM 827 C C . SER A 1 108 ? 9.824 -11.531 -1.099 1.00 85.00 108 SER A C 1
ATOM 829 O O . SER A 1 108 ? 9.146 -12.551 -1.214 1.00 85.00 108 SER A O 1
ATOM 831 N N . PRO A 1 109 ? 11.168 -11.595 -1.003 1.00 82.62 109 PRO A N 1
ATOM 832 C CA . PRO A 1 109 ? 11.938 -12.822 -1.256 1.00 82.62 109 PRO A CA 1
ATOM 833 C C . PRO A 1 109 ? 11.681 -13.945 -0.238 1.00 82.62 109 PRO A C 1
ATOM 835 O O . PRO A 1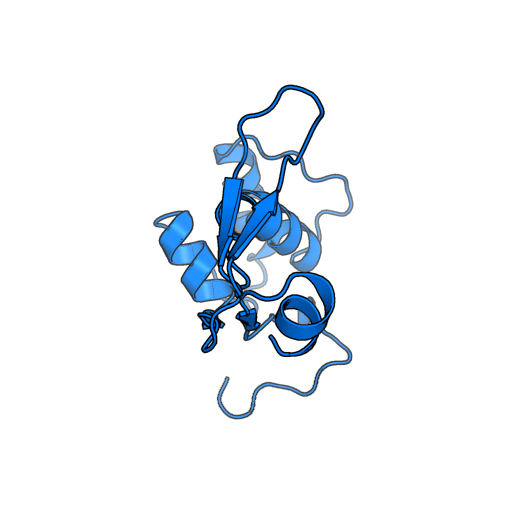 109 ? 12.041 -15.096 -0.462 1.00 82.62 109 PRO A O 1
ATOM 838 N N . LEU A 1 110 ? 11.089 -13.614 0.913 1.00 86.62 110 LEU A N 1
ATOM 839 C CA . LEU A 1 110 ? 10.721 -14.570 1.962 1.00 86.62 110 LEU A CA 1
ATOM 840 C C . LEU A 1 110 ? 9.247 -14.990 1.891 1.00 86.62 110 LEU A C 1
ATOM 842 O O . LEU A 1 110 ? 8.828 -15.895 2.617 1.00 86.62 110 LEU A O 1
ATOM 846 N N . ALA A 1 111 ? 8.441 -14.321 1.063 1.00 86.31 111 ALA A N 1
ATOM 847 C CA . ALA A 1 111 ? 7.052 -14.691 0.865 1.00 86.31 111 ALA A CA 1
ATOM 848 C C . ALA A 1 111 ? 6.966 -15.896 -0.072 1.00 86.31 111 ALA A C 1
ATOM 850 O O . ALA A 1 111 ? 7.780 -16.082 -0.972 1.00 86.31 111 ALA A O 1
ATOM 851 N N . LYS A 1 112 ? 5.950 -16.735 0.136 1.00 85.69 112 LYS A N 1
ATOM 852 C CA . LYS A 1 112 ? 5.685 -17.837 -0.785 1.00 85.69 112 LYS A CA 1
ATOM 853 C C . LYS A 1 112 ? 5.211 -17.266 -2.120 1.00 85.69 112 LYS A C 1
ATOM 855 O O . LYS A 1 112 ? 4.336 -16.400 -2.125 1.00 85.69 112 LYS A O 1
ATOM 860 N N . THR A 1 113 ? 5.732 -17.818 -3.211 1.00 82.12 113 THR A N 1
ATOM 861 C CA . THR A 1 113 ? 5.289 -17.521 -4.573 1.00 82.12 113 THR A CA 1
ATOM 862 C C . THR A 1 113 ? 3.776 -17.593 -4.696 1.00 82.12 113 THR A C 1
ATOM 864 O O . THR A 1 113 ? 3.100 -18.414 -4.053 1.00 82.12 113 THR A O 1
ATOM 867 N N . HIS A 1 114 ? 3.241 -16.687 -5.507 1.00 81.25 114 HIS A N 1
ATOM 868 C CA . HIS A 1 114 ? 1.813 -16.601 -5.717 1.00 81.25 114 HIS A CA 1
ATOM 869 C C . HIS A 1 114 ? 1.303 -17.896 -6.374 1.00 81.25 114 HIS A C 1
ATOM 871 O O . HIS A 1 114 ? 2.001 -18.572 -7.122 1.00 81.25 114 HIS A O 1
ATOM 877 N N . ARG A 1 115 ? 0.083 -18.326 -6.028 1.00 78.94 115 ARG A N 1
ATOM 878 C CA . ARG A 1 115 ? -0.413 -19.659 -6.438 1.00 78.94 115 ARG A CA 1
ATOM 879 C C . ARG A 1 115 ? -0.734 -19.756 -7.931 1.00 78.94 115 ARG A C 1
ATOM 881 O O . ARG A 1 115 ? -0.791 -20.861 -8.460 1.00 78.94 115 ARG A O 1
ATOM 888 N N . SER A 1 116 ? -1.000 -18.614 -8.555 1.00 73.44 116 SER A N 1
ATOM 889 C CA . SER A 1 116 ? -1.524 -18.505 -9.922 1.00 73.44 116 SER A CA 1
ATOM 890 C C . SER A 1 116 ? -0.861 -17.388 -10.735 1.00 73.44 116 SER A C 1
ATOM 892 O O . SER A 1 116 ? -1.343 -17.083 -11.822 1.00 73.44 116 SER A O 1
ATOM 894 N N . LYS A 1 117 ? 0.167 -16.735 -10.184 1.00 60.62 117 LYS A N 1
ATOM 895 C CA . LYS A 1 117 ? 0.968 -15.696 -10.838 1.00 60.62 117 LYS A CA 1
ATOM 896 C C . LYS A 1 117 ? 2.432 -16.007 -10.586 1.00 60.62 117 LYS A C 1
ATOM 898 O O . LYS A 1 117 ? 2.696 -16.547 -9.488 1.00 60.62 117 LYS A O 1
#

pLDDT: mean 83.3, std 5.11, range [60.62, 89.81]

Radius of gyration: 17.16 Å; chains: 1; bounding box: 38×42×41 Å

Organism: NCBI:txid210454

InterPro domains:
  IPR045864 Class II Aminoacyl-tRNA synthetase/Biotinyl protein ligase (BPL) and lipoyl protein ligase (LPL) [G3DSA:3.30.930.10] (1-117)
  IPR045864 Class II Aminoacyl-tRNA synthetase/Biotinyl protein ligase (BPL) and lipoyl protein ligase (LPL) [SSF55681] (7-116)

Sequence (117 aa):
SGMVLAITGGYKIKYSPKPGMPEVEVDFTPPFPRISMMEGLENAMGIKLPALDDPECDSKLSAILKDRDIECAPPHTTARLLDELVGEYLESNIVHPTFITEHPEIMSPLAKTHRSK